Protein AF-A0A240E6Q4-F1 (afdb_monomer)

Sequence (70 aa):
METAFKLSKDSGMQLNHALDSPISFASIFYDSDAYKIVKQERKYEAEKQQTLYKIANEIIKALNNINSSS

Solvent-accessible surface area (backbone atoms only — not comparable to full-atom values): 3955 Å² total; per-residue (Å²): 110,68,68,24,51,51,43,11,69,71,71,71,44,56,54,69,59,33,65,73,44,60,75,66,52,56,55,56,45,68,73,30,71,71,37,52,52,54,52,50,54,52,50,50,54,51,52,51,51,53,49,51,51,52,52,52,52,52,53,53,51,53,54,50,53,56,66,73,72,111

Structure (mmCIF, N/CA/C/O backbone):
data_AF-A0A240E6Q4-F1
#
_entry.id   AF-A0A240E6Q4-F1
#
loop_
_atom_site.group_PDB
_atom_site.id
_atom_site.type_symbol
_atom_site.label_atom_id
_atom_site.label_alt_id
_atom_site.label_comp_id
_atom_site.label_asym_id
_atom_site.label_entity_id
_atom_site.label_seq_id
_atom_site.pdbx_PDB_ins_code
_atom_site.Cartn_x
_atom_site.Cartn_y
_atom_site.Cartn_z
_atom_site.occupancy
_atom_site.B_iso_or_equiv
_atom_site.auth_seq_id
_atom_site.auth_comp_id
_atom_site.auth_asym_id
_atom_site.auth_atom_id
_atom_site.pdbx_PDB_model_num
ATOM 1 N N . MET A 1 1 ? -0.528 11.513 -13.800 1.00 75.31 1 MET A N 1
ATOM 2 C CA . MET A 1 1 ? 0.115 12.037 -12.573 1.00 75.31 1 MET A CA 1
ATOM 3 C C . MET A 1 1 ? -0.119 11.119 -11.376 1.00 75.31 1 MET A C 1
ATOM 5 O O . MET A 1 1 ? 0.854 10.727 -10.749 1.00 75.31 1 MET A O 1
ATOM 9 N N . GLU A 1 2 ? -1.362 10.703 -11.106 1.00 87.12 2 GLU A N 1
ATOM 10 C CA . GLU A 1 2 ? -1.692 9.771 -10.010 1.00 87.12 2 GLU A CA 1
ATOM 11 C C . GLU A 1 2 ? -0.885 8.459 -10.050 1.00 87.12 2 GLU A C 1
ATOM 13 O O . GLU A 1 2 ? -0.306 8.061 -9.042 1.00 87.12 2 GLU A O 1
ATOM 18 N N . THR A 1 3 ? -0.754 7.832 -11.224 1.00 86.88 3 THR A N 1
ATOM 19 C CA . THR A 1 3 ? 0.017 6.587 -11.392 1.00 86.88 3 THR A CA 1
ATOM 20 C C . THR A 1 3 ? 1.489 6.737 -11.013 1.00 86.88 3 THR A C 1
ATOM 22 O O . THR A 1 3 ? 2.021 5.879 -10.317 1.00 86.88 3 THR A O 1
ATOM 25 N N . ALA A 1 4 ? 2.138 7.832 -11.422 1.00 89.94 4 ALA A N 1
ATOM 26 C CA . ALA A 1 4 ? 3.540 8.103 -11.102 1.00 89.94 4 ALA A CA 1
ATOM 27 C C . ALA A 1 4 ? 3.735 8.382 -9.605 1.00 89.94 4 ALA A C 1
ATOM 29 O O . ALA A 1 4 ? 4.680 7.885 -9.000 1.00 89.94 4 ALA A O 1
ATOM 30 N N . PHE A 1 5 ? 2.802 9.109 -8.983 1.00 91.62 5 PHE A N 1
ATOM 31 C CA . PHE A 1 5 ? 2.823 9.345 -7.541 1.00 91.62 5 PHE A CA 1
ATOM 32 C C . PHE A 1 5 ? 2.666 8.047 -6.745 1.00 91.62 5 PHE A C 1
ATOM 34 O O . PHE A 1 5 ? 3.423 7.782 -5.812 1.00 91.62 5 PHE A O 1
ATOM 41 N N . LYS A 1 6 ? 1.713 7.202 -7.148 1.00 91.50 6 LYS A N 1
ATOM 42 C CA . LYS A 1 6 ? 1.488 5.900 -6.522 1.00 91.50 6 LYS A CA 1
ATOM 43 C C . LYS A 1 6 ? 2.688 4.972 -6.705 1.00 91.50 6 LYS A C 1
ATOM 45 O O . LYS A 1 6 ? 3.109 4.346 -5.742 1.00 91.50 6 LYS A O 1
ATOM 50 N N . LEU A 1 7 ? 3.262 4.938 -7.907 1.00 91.50 7 LEU A N 1
ATOM 51 C CA . LEU A 1 7 ? 4.464 4.165 -8.207 1.00 91.50 7 LEU A CA 1
ATOM 52 C C . LEU A 1 7 ? 5.643 4.619 -7.344 1.00 91.50 7 LEU A C 1
ATOM 54 O O . LEU A 1 7 ? 6.238 3.793 -6.670 1.00 91.50 7 LEU A O 1
ATOM 58 N N . SER A 1 8 ? 5.927 5.923 -7.307 1.00 93.25 8 SER A N 1
ATOM 59 C CA . SER A 1 8 ? 6.986 6.508 -6.476 1.00 93.25 8 SER A CA 1
ATOM 60 C C . SER A 1 8 ? 6.854 6.089 -5.012 1.00 93.25 8 SER A C 1
ATOM 62 O O . SER A 1 8 ? 7.813 5.610 -4.406 1.00 93.25 8 SER A O 1
ATOM 64 N N . LYS A 1 9 ? 5.640 6.194 -4.462 1.00 92.12 9 LYS A N 1
ATOM 65 C CA . LYS A 1 9 ? 5.350 5.797 -3.085 1.00 92.12 9 LYS A CA 1
ATOM 66 C C . LYS A 1 9 ? 5.535 4.297 -2.854 1.00 92.12 9 LYS A C 1
ATOM 68 O O . LYS A 1 9 ? 6.116 3.906 -1.849 1.00 92.12 9 LYS A O 1
ATOM 73 N N . ASP A 1 10 ? 5.007 3.472 -3.752 1.00 92.06 10 ASP A N 1
ATOM 74 C CA . ASP A 1 10 ? 4.929 2.025 -3.556 1.00 92.06 10 ASP A CA 1
ATOM 75 C C . ASP A 1 10 ? 6.254 1.315 -3.874 1.00 92.06 10 ASP A C 1
ATOM 77 O O . ASP A 1 10 ? 6.546 0.285 -3.272 1.00 92.06 10 ASP A O 1
ATOM 81 N N . SER A 1 11 ? 7.054 1.852 -4.797 1.00 89.00 11 SER A N 1
ATOM 82 C CA . SER A 1 11 ? 8.344 1.284 -5.203 1.00 89.00 11 SER A CA 1
ATOM 83 C C . SER A 1 11 ? 9.547 1.936 -4.518 1.00 89.00 11 SER A C 1
ATOM 85 O O . SER A 1 11 ? 10.671 1.482 -4.716 1.00 89.00 11 SER A O 1
ATOM 87 N N . GLY A 1 12 ? 9.347 3.040 -3.789 1.00 88.62 12 GLY A N 1
ATOM 88 C CA . GLY A 1 12 ? 10.426 3.857 -3.221 1.00 88.62 12 GLY A CA 1
ATOM 89 C C . GLY A 1 12 ? 11.208 4.681 -4.255 1.00 88.62 12 GLY A C 1
ATOM 90 O O . GLY A 1 12 ? 12.244 5.260 -3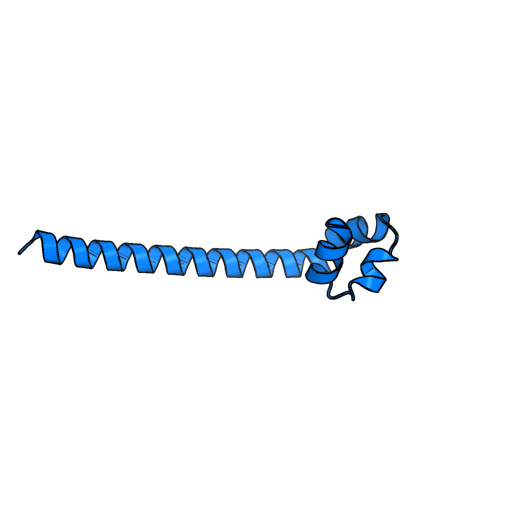.930 1.00 88.62 12 GLY A O 1
ATOM 91 N N . MET A 1 13 ? 10.740 4.741 -5.505 1.00 91.38 13 MET A N 1
ATOM 92 C CA . MET A 1 13 ? 11.360 5.550 -6.556 1.00 91.38 13 MET A CA 1
ATOM 93 C C . MET A 1 13 ? 11.089 7.039 -6.307 1.00 91.38 13 MET A C 1
ATOM 95 O O . MET A 1 13 ? 10.002 7.406 -5.866 1.00 91.38 13 MET A O 1
ATOM 99 N N . GLN A 1 14 ? 12.038 7.923 -6.625 1.00 94.69 14 GLN A N 1
ATOM 100 C CA . GLN A 1 14 ? 11.782 9.367 -6.566 1.00 94.69 14 GLN A CA 1
ATOM 101 C C . GLN A 1 14 ? 10.691 9.778 -7.570 1.00 94.69 14 GLN A C 1
ATOM 103 O O . GLN A 1 14 ? 10.590 9.217 -8.661 1.00 94.69 14 GLN A O 1
ATOM 108 N N . LEU A 1 15 ? 9.863 10.764 -7.209 1.00 93.50 15 LEU A N 1
ATOM 109 C CA . LEU A 1 15 ? 8.693 11.144 -8.008 1.00 93.50 15 LEU A CA 1
ATOM 110 C C . LEU A 1 15 ? 9.054 11.618 -9.421 1.00 93.50 15 LEU A C 1
ATOM 112 O O . LEU A 1 15 ? 8.356 11.272 -10.368 1.00 93.50 15 LEU A O 1
ATOM 116 N N . ASN A 1 16 ? 10.137 12.381 -9.568 1.00 94.06 16 ASN A N 1
ATOM 117 C CA . ASN A 1 16 ? 10.654 12.804 -10.871 1.00 94.06 16 ASN A CA 1
ATOM 118 C C . ASN A 1 16 ? 10.996 11.588 -11.747 1.00 94.06 16 ASN A C 1
ATOM 120 O O . ASN A 1 16 ? 10.515 11.492 -12.867 1.00 94.06 16 ASN A O 1
ATOM 124 N N . HIS A 1 17 ? 11.698 10.593 -11.202 1.00 91.31 17 HIS A N 1
ATOM 125 C CA . HIS A 1 17 ? 12.022 9.372 -11.944 1.00 91.31 17 HIS A CA 1
ATOM 126 C C . HIS A 1 17 ? 10.772 8.559 -12.302 1.00 91.31 17 HIS A C 1
ATOM 128 O O . HIS A 1 17 ? 10.707 7.967 -13.375 1.00 91.31 17 HIS A O 1
ATOM 134 N N . ALA A 1 18 ? 9.758 8.543 -11.434 1.00 91.00 18 ALA A N 1
ATOM 135 C CA . ALA A 1 18 ? 8.494 7.867 -11.716 1.00 91.00 18 ALA A CA 1
ATOM 136 C C . ALA A 1 18 ? 7.669 8.584 -12.800 1.00 91.00 18 ALA A C 1
ATOM 138 O O . ALA A 1 18 ? 6.913 7.931 -13.518 1.00 91.00 18 ALA A O 1
ATOM 139 N N . LEU A 1 19 ? 7.799 9.909 -12.919 1.00 91.44 19 LEU A N 1
ATOM 140 C CA . LEU A 1 19 ? 7.180 10.705 -13.984 1.00 91.44 19 LEU A CA 1
ATOM 141 C C . LEU A 1 19 ? 7.885 10.506 -15.329 1.00 91.44 19 LEU A C 1
ATOM 143 O O . LEU A 1 19 ? 7.212 10.459 -16.354 1.00 91.44 19 LEU A O 1
ATOM 147 N N . ASP A 1 20 ? 9.206 10.336 -15.299 1.00 92.62 20 ASP A N 1
ATOM 148 C CA . ASP A 1 20 ? 10.032 10.081 -16.483 1.00 92.62 20 ASP A CA 1
ATOM 149 C C . ASP A 1 20 ? 10.013 8.601 -16.914 1.00 92.62 20 ASP A C 1
ATOM 151 O O . ASP A 1 20 ? 10.496 8.242 -17.990 1.00 92.62 20 ASP A O 1
ATOM 155 N N . SER A 1 21 ? 9.451 7.718 -16.082 1.00 86.88 21 SER A N 1
ATOM 156 C CA . SER A 1 21 ? 9.407 6.281 -16.344 1.00 86.88 21 SER A CA 1
ATOM 157 C C . SER A 1 21 ? 8.376 5.913 -17.419 1.00 86.88 21 SER A C 1
ATOM 159 O O . SER A 1 21 ? 7.256 6.434 -17.417 1.00 86.88 21 SER A O 1
ATOM 161 N N . PRO A 1 22 ? 8.683 4.934 -18.295 1.00 87.56 22 PRO A N 1
ATOM 162 C CA . PRO A 1 22 ? 7.702 4.383 -19.220 1.00 87.56 22 PRO A CA 1
ATOM 163 C C . PRO A 1 22 ? 6.479 3.836 -18.478 1.00 87.56 22 PRO A C 1
ATOM 165 O O . PRO A 1 22 ? 6.610 3.174 -17.449 1.00 87.56 22 PRO A O 1
ATOM 168 N N . ILE A 1 23 ? 5.283 4.026 -19.043 1.00 76.62 23 ILE A N 1
ATOM 169 C CA . ILE A 1 23 ? 4.019 3.535 -18.459 1.00 76.62 23 ILE A CA 1
ATOM 170 C C . ILE A 1 23 ? 4.070 2.020 -18.181 1.00 76.62 23 ILE A C 1
ATOM 172 O O . ILE A 1 23 ? 3.514 1.549 -17.189 1.00 76.62 23 ILE A O 1
ATOM 176 N N . SER A 1 24 ? 4.784 1.257 -19.015 1.00 83.56 24 SER A N 1
ATOM 177 C CA . SER A 1 24 ? 4.976 -0.188 -18.849 1.00 83.56 24 SER A CA 1
ATOM 178 C C . SER A 1 24 ? 5.712 -0.565 -17.562 1.00 83.56 24 SER A C 1
ATOM 180 O O . SER A 1 24 ? 5.442 -1.629 -17.010 1.00 83.56 24 SER A O 1
ATOM 182 N N . PHE A 1 25 ? 6.585 0.301 -17.037 1.00 85.31 25 PHE A N 1
ATOM 183 C CA . PHE A 1 25 ? 7.307 0.040 -15.793 1.00 85.31 25 PHE A CA 1
ATOM 184 C C . PHE A 1 25 ? 6.354 -0.094 -14.604 1.00 85.31 25 PHE A C 1
ATOM 186 O O . PHE A 1 25 ? 6.541 -0.974 -13.769 1.00 85.31 25 PHE A O 1
ATOM 193 N N . ALA A 1 26 ? 5.300 0.728 -14.549 1.00 87.00 26 ALA A N 1
ATOM 194 C CA . ALA A 1 26 ? 4.305 0.630 -13.487 1.00 87.00 26 ALA A CA 1
ATOM 195 C C . ALA A 1 26 ? 3.630 -0.750 -13.493 1.00 87.00 26 ALA A C 1
ATOM 197 O O . ALA A 1 26 ? 3.520 -1.372 -12.441 1.00 87.00 26 ALA A O 1
ATOM 198 N N . SER A 1 27 ? 3.245 -1.254 -14.671 1.00 88.75 27 SER A N 1
ATOM 199 C CA . SER A 1 27 ? 2.675 -2.603 -14.803 1.00 88.75 27 SER A CA 1
ATOM 200 C C . SER A 1 27 ? 3.659 -3.667 -14.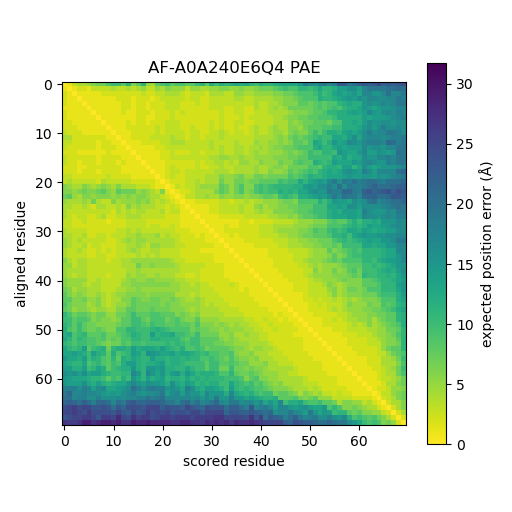321 1.00 88.75 27 SER A C 1
ATOM 202 O O . SER A 1 27 ? 3.319 -4.462 -13.455 1.00 88.75 27 SER A O 1
ATOM 204 N N . ILE A 1 28 ? 4.906 -3.618 -14.805 1.00 90.94 28 ILE A N 1
ATOM 205 C CA . ILE A 1 28 ? 5.957 -4.575 -14.428 1.00 90.94 28 ILE A CA 1
ATOM 206 C C . ILE A 1 28 ? 6.186 -4.570 -12.914 1.00 90.94 28 ILE A C 1
ATOM 208 O O . ILE A 1 28 ? 6.299 -5.628 -12.299 1.00 90.94 28 ILE A O 1
ATOM 212 N N . PHE A 1 29 ? 6.232 -3.388 -12.297 1.00 91.50 29 PHE A N 1
ATOM 213 C CA . PHE A 1 29 ? 6.395 -3.269 -10.855 1.00 91.50 29 PHE A CA 1
ATOM 214 C C . PHE A 1 29 ? 5.206 -3.873 -10.101 1.00 91.50 29 PHE A C 1
ATOM 216 O O . PHE A 1 29 ? 5.418 -4.665 -9.186 1.00 91.50 29 PHE A O 1
ATOM 223 N N . TYR A 1 30 ? 3.968 -3.553 -10.484 1.00 92.00 30 TYR A N 1
ATOM 224 C CA . TYR A 1 30 ? 2.778 -4.074 -9.802 1.00 92.00 30 TYR A CA 1
ATOM 225 C C . TYR A 1 30 ? 2.567 -5.586 -9.992 1.00 92.00 30 TYR A C 1
ATOM 227 O O . TYR A 1 30 ? 1.927 -6.211 -9.144 1.00 92.00 30 TYR A O 1
ATOM 235 N N . ASP A 1 31 ? 3.159 -6.182 -11.026 1.00 92.75 31 ASP A N 1
ATOM 236 C CA . ASP A 1 31 ? 3.179 -7.635 -11.241 1.00 92.75 31 ASP A CA 1
ATOM 237 C C . ASP A 1 31 ? 4.368 -8.336 -10.545 1.00 92.75 31 ASP A C 1
ATOM 239 O O . ASP A 1 31 ? 4.406 -9.565 -10.440 1.00 92.75 31 ASP A O 1
ATOM 243 N N . SER A 1 32 ? 5.337 -7.567 -10.034 1.00 92.12 32 SER A N 1
ATOM 244 C CA . SER A 1 32 ? 6.563 -8.085 -9.420 1.00 92.12 32 SER A CA 1
ATOM 245 C C . SER A 1 32 ? 6.367 -8.632 -8.001 1.00 92.12 32 SER A C 1
ATOM 247 O O . SER A 1 32 ? 5.466 -8.233 -7.256 1.00 92.12 32 SER A O 1
ATOM 249 N N . ASP A 1 33 ? 7.290 -9.498 -7.574 1.00 94.31 33 ASP A N 1
ATOM 250 C CA . ASP A 1 33 ? 7.333 -10.002 -6.196 1.00 94.31 33 ASP A CA 1
ATOM 251 C C . ASP A 1 33 ? 7.614 -8.896 -5.169 1.00 94.31 33 ASP A C 1
ATOM 253 O O . ASP A 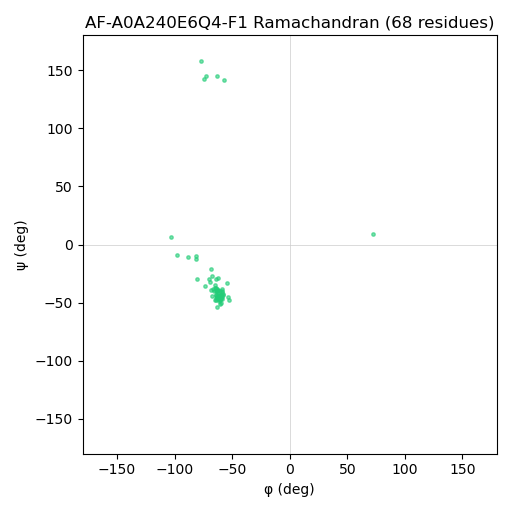1 33 ? 7.098 -8.950 -4.052 1.00 94.31 33 ASP A O 1
ATOM 257 N N . ALA A 1 34 ? 8.346 -7.847 -5.558 1.00 89.31 34 ALA A N 1
ATOM 258 C CA . ALA A 1 34 ? 8.582 -6.688 -4.701 1.00 89.31 34 ALA A CA 1
ATOM 259 C C . ALA A 1 34 ? 7.259 -6.012 -4.305 1.00 89.31 34 ALA A C 1
ATOM 261 O O . ALA A 1 34 ? 7.030 -5.721 -3.130 1.00 89.31 34 ALA A O 1
ATOM 262 N N . TYR A 1 35 ? 6.335 -5.839 -5.257 1.00 93.44 35 TYR A N 1
ATOM 263 C CA . TYR A 1 35 ? 5.021 -5.284 -4.943 1.00 93.44 35 TYR A CA 1
ATOM 264 C C . TYR A 1 35 ? 4.159 -6.232 -4.103 1.00 93.44 35 TYR A C 1
ATOM 266 O O . TYR A 1 35 ? 3.396 -5.764 -3.256 1.00 93.44 35 TYR A O 1
ATOM 274 N N . LYS A 1 36 ? 4.286 -7.557 -4.272 1.00 93.81 36 LYS A N 1
ATOM 275 C CA . LYS A 1 36 ? 3.567 -8.527 -3.424 1.00 93.81 36 LYS A CA 1
ATOM 276 C C . LYS A 1 36 ? 3.919 -8.354 -1.946 1.00 93.81 36 LYS A C 1
ATOM 278 O O . LYS A 1 36 ? 3.008 -8.369 -1.119 1.00 93.81 36 LYS A O 1
ATOM 283 N N . ILE A 1 37 ? 5.194 -8.117 -1.632 1.00 93.00 37 ILE A N 1
ATOM 284 C CA . ILE A 1 37 ? 5.662 -7.858 -0.261 1.00 93.00 37 ILE A CA 1
ATOM 285 C C . ILE A 1 37 ? 5.029 -6.570 0.281 1.00 93.00 37 ILE A C 1
ATOM 287 O O . ILE A 1 37 ? 4.326 -6.607 1.290 1.00 93.00 37 ILE A O 1
ATOM 291 N N . VAL A 1 38 ? 5.155 -5.454 -0.447 1.00 91.62 38 VAL A N 1
ATOM 292 C CA . VAL A 1 38 ? 4.574 -4.154 -0.048 1.00 91.62 38 VAL A CA 1
ATOM 293 C C . VAL A 1 38 ? 3.050 -4.236 0.123 1.00 91.62 38 VAL A C 1
ATOM 295 O O . VAL A 1 38 ? 2.453 -3.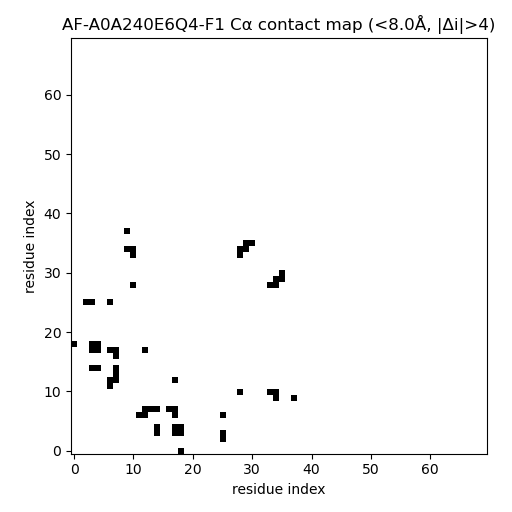612 1.006 1.00 91.62 38 VAL A O 1
ATOM 298 N N . LYS A 1 39 ? 2.377 -5.000 -0.742 1.00 92.75 39 LYS A N 1
ATOM 299 C CA . LYS A 1 39 ? 0.934 -5.241 -0.660 1.00 92.75 39 LYS A CA 1
ATOM 300 C C . LYS A 1 39 ? 0.571 -6.037 0.596 1.00 92.75 39 LYS A C 1
ATOM 302 O O . LYS A 1 39 ? -0.438 -5.726 1.230 1.00 92.75 39 LYS A O 1
ATOM 307 N N . GLN A 1 40 ? 1.372 -7.036 0.960 1.00 93.00 40 GLN A N 1
ATOM 308 C CA . GLN A 1 40 ? 1.164 -7.845 2.159 1.00 93.00 40 GLN A CA 1
ATOM 309 C C . GLN A 1 40 ? 1.374 -7.032 3.443 1.00 93.00 40 GLN A C 1
ATOM 311 O O . GLN A 1 40 ? 0.528 -7.091 4.332 1.00 93.00 40 GLN A O 1
ATOM 316 N N . GLU A 1 41 ? 2.426 -6.216 3.515 1.00 92.00 41 GLU A N 1
ATOM 317 C CA . GLU A 1 41 ? 2.681 -5.317 4.651 1.00 92.00 41 GLU A CA 1
ATOM 318 C C . GLU A 1 41 ? 1.522 -4.338 4.874 1.00 92.00 41 GLU A C 1
ATOM 320 O O . GLU A 1 41 ? 1.028 -4.182 5.991 1.00 92.00 41 GLU A O 1
ATOM 325 N N . ARG A 1 42 ? 1.003 -3.732 3.798 1.00 89.56 42 ARG A N 1
ATOM 326 C CA . ARG A 1 42 ? -0.169 -2.847 3.892 1.00 89.56 42 ARG A CA 1
ATOM 327 C C . ARG A 1 42 ? -1.422 -3.566 4.368 1.00 89.56 42 ARG A C 1
ATOM 329 O O . ARG A 1 42 ? -2.197 -2.989 5.128 1.00 89.56 42 ARG A O 1
ATOM 336 N N . LYS A 1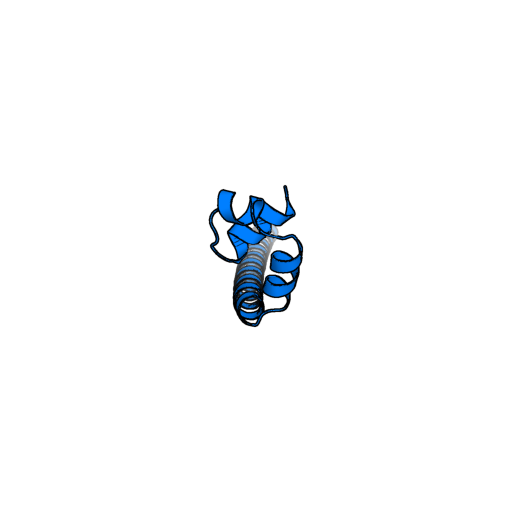 43 ? -1.635 -4.807 3.926 1.00 92.75 43 LYS A N 1
ATOM 337 C CA . LYS A 1 43 ? -2.761 -5.618 4.395 1.00 92.75 43 LYS A CA 1
ATOM 338 C C . LYS A 1 43 ? -2.646 -5.881 5.898 1.00 92.75 43 LYS A C 1
ATOM 340 O O . LYS A 1 43 ? -3.625 -5.697 6.611 1.00 92.75 43 LYS A O 1
ATOM 345 N N . TYR A 1 44 ? -1.452 -6.225 6.372 1.00 93.19 44 TYR A N 1
ATOM 346 C CA . TYR A 1 44 ? -1.188 -6.442 7.791 1.00 93.19 44 TYR A CA 1
ATOM 347 C C . TYR A 1 44 ? -1.437 -5.181 8.636 1.00 93.19 44 TYR A C 1
ATOM 349 O O . TYR A 1 44 ? -2.142 -5.238 9.642 1.00 93.19 44 TYR A O 1
ATOM 357 N N . GLU A 1 45 ? -0.939 -4.018 8.206 1.00 91.25 45 GLU A N 1
ATOM 358 C CA . GLU A 1 45 ? -1.192 -2.757 8.918 1.00 91.25 45 GLU A CA 1
ATOM 359 C C . GLU A 1 45 ? -2.682 -2.378 8.926 1.00 91.25 45 GLU A C 1
ATOM 361 O O . GLU A 1 45 ? -3.199 -1.916 9.945 1.00 91.25 45 GLU A O 1
ATOM 366 N N . ALA A 1 46 ? -3.408 -2.629 7.832 1.00 91.00 46 ALA A N 1
ATOM 367 C CA . ALA A 1 46 ? -4.853 -2.413 7.783 1.00 91.00 46 ALA A CA 1
ATOM 368 C C . ALA A 1 46 ? -5.610 -3.336 8.757 1.00 91.00 46 ALA A C 1
ATOM 370 O O . ALA A 1 46 ? -6.503 -2.881 9.475 1.00 91.00 46 ALA A O 1
ATOM 371 N N . GLU A 1 47 ? -5.236 -4.616 8.830 1.00 92.06 47 GLU A N 1
ATOM 372 C CA . GLU A 1 47 ? -5.813 -5.583 9.774 1.00 92.06 47 GLU A CA 1
ATOM 373 C C . GLU A 1 47 ? -5.523 -5.200 11.232 1.00 92.06 47 GLU A C 1
ATOM 375 O O . GLU A 1 47 ? -6.409 -5.269 12.092 1.00 92.06 47 GLU A O 1
ATOM 380 N N . LYS A 1 48 ? -4.311 -4.719 11.517 1.00 92.94 48 LYS A N 1
ATOM 381 C CA . LYS A 1 48 ? -3.927 -4.204 12.835 1.00 92.94 48 LYS A CA 1
ATOM 382 C C . LYS A 1 48 ? -4.770 -2.994 13.233 1.00 92.94 48 LYS A C 1
ATOM 384 O O . LYS A 1 48 ? -5.329 -2.979 14.329 1.00 92.94 48 LYS A O 1
ATOM 389 N N . GLN A 1 49 ? -4.919 -2.009 12.348 1.00 90.62 49 GLN A N 1
ATOM 390 C CA . GLN A 1 49 ? -5.775 -0.845 12.598 1.00 90.62 49 GLN A CA 1
ATOM 391 C C . GLN A 1 49 ? -7.229 -1.261 12.834 1.00 90.62 49 GLN A C 1
ATOM 393 O O . GLN A 1 49 ? -7.843 -0.833 13.809 1.00 90.62 49 GLN A O 1
ATOM 398 N N . GLN A 1 50 ? -7.769 -2.156 12.002 1.00 91.38 50 GLN A N 1
ATOM 399 C C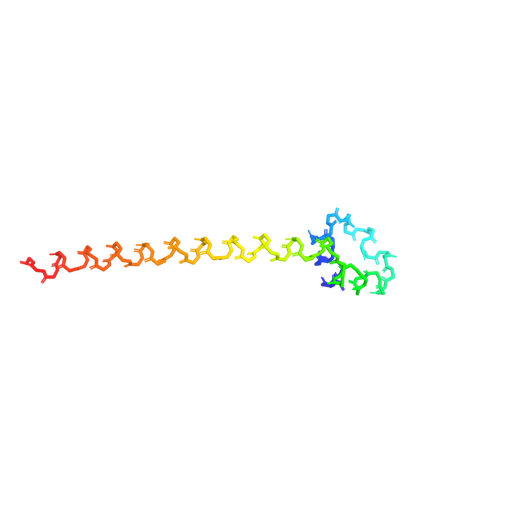A . GLN A 1 50 ? -9.121 -2.684 12.182 1.00 91.38 50 GLN A CA 1
ATOM 400 C C . GLN A 1 50 ? -9.288 -3.379 13.541 1.00 91.38 50 GLN A C 1
ATOM 402 O O . GLN A 1 50 ? -10.320 -3.227 14.195 1.00 91.38 50 GLN A O 1
ATOM 407 N N . THR A 1 51 ? -8.275 -4.125 13.980 1.00 90.94 51 THR A N 1
ATOM 408 C CA . THR A 1 51 ? -8.267 -4.791 15.287 1.00 90.94 51 THR A CA 1
ATOM 409 C C . THR A 1 51 ? -8.307 -3.773 16.425 1.00 90.94 51 THR A C 1
ATOM 411 O O . THR A 1 51 ? -9.126 -3.913 17.333 1.00 90.94 51 THR A O 1
ATOM 414 N N . LEU A 1 52 ? -7.508 -2.705 16.348 1.00 91.12 52 LEU A N 1
ATOM 415 C CA . LEU A 1 52 ? -7.532 -1.618 17.332 1.00 91.12 52 LEU A CA 1
ATOM 416 C C . LEU A 1 52 ? -8.904 -0.936 17.402 1.00 91.12 52 LEU A C 1
ATOM 418 O O . LEU A 1 52 ? -9.421 -0.722 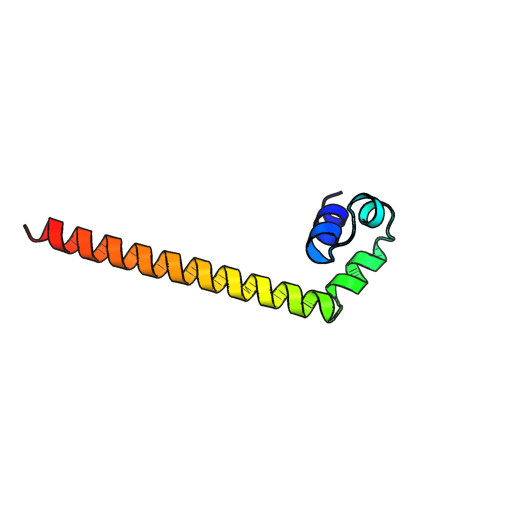18.497 1.00 91.12 52 LEU A O 1
ATOM 422 N N . TYR A 1 53 ? -9.534 -0.663 16.256 1.00 91.25 53 TYR A N 1
ATOM 423 C CA . TYR A 1 53 ? -10.887 -0.102 16.224 1.00 91.25 53 TYR A CA 1
ATOM 424 C C . TYR A 1 53 ? -11.926 -1.033 16.855 1.00 91.25 53 TYR A C 1
ATOM 426 O O . TYR A 1 53 ? -12.798 -0.569 17.588 1.00 91.25 53 TYR A O 1
ATOM 434 N N . LYS A 1 54 ? -11.835 -2.348 16.614 1.00 92.25 54 LYS A N 1
ATOM 435 C CA . LYS A 1 54 ? -12.719 -3.330 17.263 1.00 92.25 54 LYS A CA 1
ATOM 436 C C . LYS A 1 54 ? -12.560 -3.296 18.782 1.00 92.25 54 LYS A C 1
ATOM 438 O O . LYS A 1 54 ? -13.564 -3.222 19.480 1.00 92.25 54 LYS A O 1
ATOM 443 N N . ILE A 1 55 ? -11.325 -3.285 19.284 1.00 92.06 55 ILE A N 1
ATOM 444 C CA . ILE A 1 55 ? -11.044 -3.207 20.726 1.00 92.06 55 ILE A CA 1
ATOM 445 C C . ILE A 1 55 ? -11.613 -1.913 21.320 1.00 92.06 55 ILE A C 1
ATOM 447 O O . ILE A 1 55 ? -12.313 -1.961 22.329 1.00 92.06 55 ILE A O 1
ATOM 451 N N . ALA A 1 56 ? -11.371 -0.765 20.680 1.00 92.00 56 ALA A N 1
ATOM 452 C CA . ALA A 1 56 ? -11.900 0.521 21.131 1.00 92.00 56 ALA A CA 1
ATOM 453 C C . ALA A 1 56 ? -13.436 0.518 21.207 1.00 92.00 56 ALA A C 1
ATOM 455 O O . ALA A 1 56 ? -14.010 0.980 22.193 1.00 92.00 56 ALA A O 1
ATOM 456 N N . ASN A 1 57 ? -14.105 -0.062 20.208 1.00 93.06 57 ASN A N 1
ATOM 457 C CA . ASN A 1 57 ? -15.560 -0.192 20.206 1.00 93.06 57 ASN A CA 1
ATOM 458 C C . ASN A 1 57 ? -16.075 -1.074 21.352 1.00 93.06 57 ASN A C 1
ATOM 460 O O . ASN A 1 57 ? -17.085 -0.733 21.963 1.00 93.06 57 ASN A O 1
ATOM 464 N N . GLU A 1 58 ? -15.398 -2.179 21.672 1.00 93.06 58 GLU A N 1
ATOM 465 C CA . GLU A 1 58 ? -15.783 -3.030 22.806 1.00 93.06 58 GLU A CA 1
ATOM 466 C C . GLU A 1 58 ? -15.601 -2.319 24.156 1.00 93.06 58 GLU A C 1
ATOM 468 O O . GLU A 1 58 ? -16.470 -2.418 25.022 1.00 93.06 58 GLU A O 1
ATOM 473 N N . ILE A 1 59 ? -14.541 -1.519 24.316 1.00 91.94 59 ILE A N 1
ATOM 474 C CA . ILE A 1 59 ? -14.342 -0.688 25.516 1.00 91.94 59 ILE A CA 1
ATOM 475 C C . ILE A 1 59 ? -15.493 0.313 25.678 1.00 91.94 59 ILE A C 1
ATOM 477 O O . ILE A 1 59 ? -16.069 0.425 26.760 1.00 91.94 59 ILE A O 1
ATOM 481 N N . ILE A 1 60 ? -15.866 1.012 24.602 1.00 91.50 60 ILE A N 1
ATOM 482 C CA . ILE A 1 60 ? -16.975 1.978 24.621 1.00 91.50 60 ILE A CA 1
ATOM 483 C C . ILE A 1 60 ? -18.292 1.287 24.999 1.00 91.50 60 ILE A C 1
ATOM 485 O O . ILE A 1 60 ? -19.040 1.804 25.828 1.00 91.50 60 ILE A O 1
ATOM 489 N N . LYS A 1 61 ? -18.574 0.103 24.439 1.00 92.81 61 LYS A N 1
ATOM 490 C CA . LYS A 1 61 ? -19.767 -0.681 24.798 1.00 92.81 61 LYS A CA 1
ATOM 491 C C . LYS A 1 61 ? -19.787 -1.048 26.280 1.00 92.81 61 LYS A C 1
ATOM 493 O O . LYS A 1 61 ? -20.821 -0.884 26.921 1.00 92.81 61 LYS A O 1
ATOM 498 N N . ALA A 1 62 ? -18.665 -1.515 26.827 1.00 89.00 62 ALA A N 1
ATOM 499 C CA . ALA A 1 62 ? -18.572 -1.874 28.239 1.00 89.00 62 ALA A CA 1
ATOM 500 C C . ALA A 1 62 ? -18.854 -0.669 29.152 1.00 89.00 62 ALA A C 1
ATOM 502 O O . ALA A 1 62 ? -19.653 -0.779 30.080 1.00 89.00 62 ALA A O 1
ATOM 503 N N . LEU A 1 63 ? -18.271 0.496 28.849 1.00 89.69 63 LEU A N 1
ATOM 504 C CA . LEU A 1 63 ? -18.521 1.735 29.593 1.00 89.69 63 LEU A CA 1
ATOM 505 C C . LEU A 1 63 ? -19.985 2.183 29.506 1.00 89.69 63 LEU A C 1
ATOM 507 O O . LEU A 1 63 ? -20.581 2.543 30.520 1.00 89.69 63 LEU A O 1
ATOM 511 N N . ASN A 1 64 ? -20.588 2.113 28.317 1.00 84.62 64 ASN A N 1
ATOM 512 C CA . ASN A 1 64 ? -21.999 2.451 28.138 1.00 84.62 64 ASN A CA 1
ATOM 513 C C . ASN A 1 64 ? -22.913 1.513 28.931 1.00 84.62 64 ASN A C 1
ATOM 515 O O . ASN A 1 64 ? -23.860 1.981 29.555 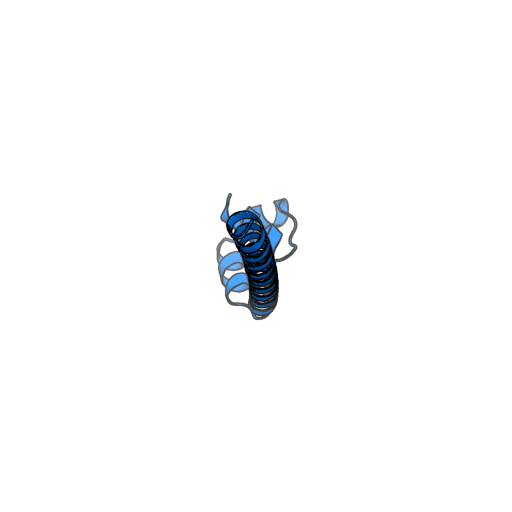1.00 84.62 64 ASN A O 1
ATOM 519 N N . ASN A 1 65 ? -22.616 0.213 28.972 1.00 83.00 65 ASN A N 1
ATOM 520 C CA . ASN A 1 65 ? -23.393 -0.745 29.759 1.00 83.00 65 ASN A CA 1
ATOM 521 C C . ASN A 1 65 ? -23.295 -0.468 31.268 1.00 83.00 65 ASN A C 1
ATOM 523 O O . ASN A 1 65 ? -24.298 -0.589 31.966 1.00 83.00 65 ASN A O 1
ATOM 527 N N . ILE A 1 66 ? -22.126 -0.052 31.766 1.00 79.69 66 ILE A N 1
ATOM 528 C CA . ILE A 1 66 ? -21.936 0.332 33.175 1.00 79.69 66 ILE A CA 1
ATOM 529 C C . ILE A 1 66 ? -22.765 1.582 33.511 1.00 79.69 66 ILE A C 1
ATOM 531 O O . ILE A 1 66 ? -23.523 1.570 34.478 1.00 79.69 66 ILE A O 1
ATOM 535 N N . ASN A 1 67 ? -22.695 2.621 32.675 1.00 67.44 67 ASN A N 1
ATOM 536 C CA . ASN A 1 67 ? -23.468 3.854 32.866 1.00 67.44 67 ASN A CA 1
ATOM 537 C C . ASN A 1 67 ? -24.984 3.663 32.694 1.00 67.44 67 ASN A C 1
ATOM 539 O O . ASN A 1 67 ? -25.752 4.414 33.278 1.00 67.44 67 ASN A O 1
ATOM 543 N N . SER A 1 68 ? -25.420 2.678 31.903 1.00 62.03 68 SER A N 1
ATOM 544 C CA . SER A 1 68 ? -26.847 2.357 31.715 1.00 62.03 68 SER A CA 1
ATOM 545 C C . SER A 1 68 ? -27.427 1.495 32.842 1.00 62.03 68 SER A C 1
ATOM 547 O O . SER A 1 68 ? -28.637 1.292 32.889 1.00 62.03 68 SER A O 1
ATOM 549 N N . SER A 1 69 ? -26.567 0.936 33.700 1.00 57.06 69 SER A N 1
ATOM 550 C CA . SER A 1 69 ? -26.948 0.067 34.823 1.00 57.06 69 SER A CA 1
ATOM 551 C C . SER A 1 69 ? -26.895 0.788 36.181 1.00 57.06 69 SER A C 1
ATOM 553 O O . SER A 1 69 ? -27.039 0.131 37.212 1.00 57.06 69 SER A O 1
ATOM 555 N N . SER A 1 70 ? -26.646 2.106 36.181 1.00 50.28 70 SER A N 1
ATOM 556 C CA . SER A 1 70 ? -26.704 3.011 37.345 1.00 50.28 70 S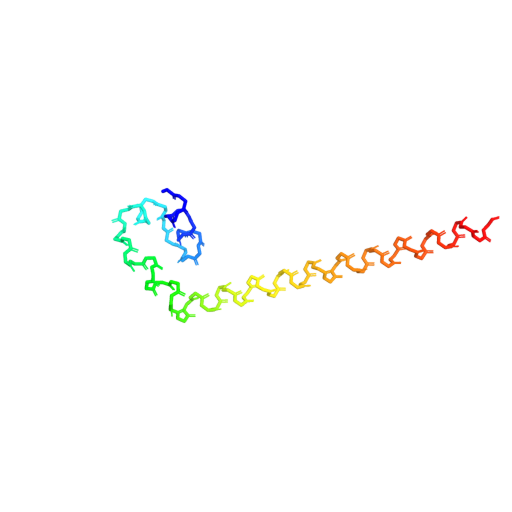ER A CA 1
ATOM 557 C C . SER A 1 70 ? -27.984 3.839 37.311 1.00 50.28 70 SER A C 1
ATOM 559 O O . SER A 1 70 ? -28.515 4.126 38.404 1.00 50.28 70 SER A O 1
#

pLDDT: mean 88.52, std 8.25, range [50.28, 94.69]

Foldseek 3Di:
DVLLVVCCVQVVNDSVVSVVDDPVVSVVVCPDPSSVVSVVVVVVVVVVVVVVVVVVVVVVVVVVVVVVVD

Organism: NCBI:txid1096779

Secondary structure (DSSP, 8-state):
-HHHHHHHHHH---HHHHHHS-HHHHHHHHHSHHHHHHHHHHHHHHHHHHHHHHHHHHHHHHHHHHHHT-

Mean predicted aligned error: 7.28 Å

Radius of gyration: 20.48 Å; Cα contacts (8 Å, |Δi|>4): 29; chains: 1; bounding box: 39×23×57 Å